Protein AF-A0A2E5GR09-F1 (afdb_monomer_lite)

Structure (mmCIF, N/CA/C/O backbone):
data_AF-A0A2E5GR09-F1
#
_entry.id   AF-A0A2E5GR09-F1
#
loop_
_atom_site.group_PDB
_atom_site.id
_atom_site.type_symbol
_atom_site.label_atom_id
_atom_site.label_alt_id
_atom_site.label_comp_id
_atom_site.label_asym_id
_atom_site.label_entity_id
_atom_site.label_seq_id
_atom_site.pdbx_PDB_ins_code
_atom_site.Cartn_x
_atom_site.Cartn_y
_atom_site.Cartn_z
_atom_site.occupancy
_atom_site.B_iso_or_equiv
_atom_site.auth_seq_id
_atom_site.auth_comp_id
_atom_site.auth_asym_id
_atom_site.auth_atom_id
_atom_site.pdbx_PDB_model_num
ATOM 1 N N . MET A 1 1 ? -16.927 -10.522 51.968 1.00 37.28 1 MET A N 1
ATOM 2 C CA . MET A 1 1 ? -16.221 -9.651 51.000 1.00 37.28 1 MET A CA 1
ATOM 3 C C . MET A 1 1 ? -16.590 -10.098 49.593 1.00 37.28 1 MET A C 1
ATOM 5 O O . MET A 1 1 ? -16.289 -11.228 49.240 1.00 37.28 1 MET A O 1
ATOM 9 N N . LYS A 1 2 ? -17.318 -9.269 48.832 1.00 39.50 2 LYS A N 1
ATOM 10 C CA . LYS A 1 2 ? -17.708 -9.556 47.441 1.00 39.50 2 LYS A CA 1
ATOM 11 C C . LYS A 1 2 ? -16.578 -9.101 46.509 1.00 39.50 2 LYS A C 1
ATOM 13 O O . LYS A 1 2 ? -16.432 -7.910 46.271 1.00 39.50 2 LYS A O 1
ATOM 18 N N . LEU A 1 3 ? -15.781 -10.046 46.015 1.00 45.09 3 LEU A N 1
ATOM 19 C CA . LEU A 1 3 ? -14.783 -9.847 44.955 1.00 45.09 3 LEU A CA 1
ATOM 20 C C . LEU A 1 3 ? -15.388 -10.261 43.606 1.00 45.09 3 LEU A C 1
ATOM 22 O O . LEU A 1 3 ? -14.990 -11.246 43.001 1.00 45.09 3 LEU A O 1
ATOM 26 N N . ILE A 1 4 ? -16.404 -9.531 43.154 1.00 49.84 4 ILE A N 1
ATOM 27 C CA . ILE A 1 4 ? -16.892 -9.606 41.772 1.00 49.84 4 ILE A CA 1
ATOM 28 C C . ILE A 1 4 ? -17.285 -8.180 41.402 1.00 49.84 4 ILE A C 1
ATOM 30 O O . ILE A 1 4 ? -18.412 -7.783 41.659 1.00 49.84 4 ILE A O 1
ATOM 34 N N . SER A 1 5 ? -16.330 -7.379 40.923 1.00 44.72 5 SER A N 1
ATOM 35 C CA . SER A 1 5 ? -16.638 -6.073 40.305 1.00 44.72 5 SER A CA 1
ATOM 36 C C . SER A 1 5 ? -15.473 -5.391 39.578 1.00 44.72 5 SER A C 1
ATOM 38 O O . SER A 1 5 ? -15.673 -4.316 39.032 1.00 44.72 5 SER A O 1
ATOM 40 N N . PHE A 1 6 ? -14.263 -5.965 39.535 1.00 42.69 6 PHE A N 1
ATOM 41 C CA . PHE A 1 6 ? -13.138 -5.306 38.849 1.00 42.69 6 PHE A CA 1
ATOM 42 C C . PHE A 1 6 ? -12.968 -5.759 37.391 1.00 42.69 6 PHE A C 1
ATOM 44 O O . PHE A 1 6 ? -12.643 -4.956 36.524 1.00 42.69 6 PHE A O 1
ATOM 51 N N . THR A 1 7 ? -13.271 -7.021 37.080 1.00 43.66 7 THR A N 1
ATOM 52 C CA . THR A 1 7 ? -13.056 -7.584 35.736 1.00 43.66 7 THR A CA 1
ATOM 53 C C . THR A 1 7 ? -14.088 -7.115 34.705 1.00 43.66 7 THR A C 1
ATOM 55 O O . THR A 1 7 ? -13.781 -7.045 33.520 1.00 43.66 7 THR A O 1
ATOM 58 N N . LEU A 1 8 ? -15.298 -6.745 35.140 1.00 39.28 8 LEU A N 1
ATOM 59 C CA . LEU A 1 8 ? -16.359 -6.270 34.241 1.00 39.28 8 LEU A CA 1
ATOM 60 C C . LEU A 1 8 ? -16.226 -4.776 33.895 1.00 39.28 8 LEU A C 1
ATOM 62 O O . LEU A 1 8 ? -16.715 -4.342 32.858 1.00 39.28 8 LEU A O 1
ATOM 66 N N . PHE A 1 9 ? -15.538 -3.993 34.733 1.00 38.38 9 PHE A N 1
ATOM 67 C CA . PHE A 1 9 ? -15.360 -2.553 34.522 1.00 38.38 9 PHE A CA 1
ATOM 68 C C . PHE A 1 9 ? -14.297 -2.247 33.454 1.00 38.38 9 PHE A C 1
ATOM 70 O O . PHE A 1 9 ? -14.420 -1.276 32.715 1.00 38.38 9 PHE A O 1
ATOM 77 N N . VAL A 1 10 ? -13.294 -3.121 33.302 1.00 45.19 10 VAL A N 1
ATOM 78 C CA . VAL A 1 10 ? -12.241 -2.970 32.282 1.00 45.19 10 VAL A CA 1
ATOM 79 C C . VAL A 1 10 ? -12.767 -3.262 30.871 1.00 45.19 10 VAL A C 1
ATOM 81 O O . VAL A 1 10 ? -12.376 -2.584 29.925 1.00 45.19 10 VAL A O 1
ATOM 84 N N . LEU A 1 11 ? -13.705 -4.205 30.714 1.00 42.34 11 LEU A N 1
ATOM 85 C CA . LEU A 1 11 ? -14.256 -4.531 29.393 1.00 42.34 11 LEU A CA 1
ATOM 86 C C . LEU A 1 11 ? -15.138 -3.411 28.817 1.00 42.34 11 LEU A C 1
ATOM 88 O O . LEU A 1 11 ? -15.079 -3.155 27.620 1.00 42.34 11 LEU A O 1
ATOM 92 N N . VAL A 1 12 ? -15.926 -2.729 29.656 1.00 41.00 12 VAL A N 1
ATOM 93 C CA . VAL A 1 12 ? -16.861 -1.681 29.202 1.00 41.00 12 VAL A CA 1
ATOM 94 C C . VAL A 1 12 ? -16.134 -0.379 28.839 1.00 41.00 12 VAL A C 1
ATOM 96 O O . VAL A 1 12 ? -16.578 0.341 27.946 1.00 41.00 12 VAL A O 1
ATOM 99 N N . GLN A 1 13 ? -14.991 -0.084 29.468 1.00 41.53 13 GLN A N 1
ATOM 100 C CA . GLN A 1 13 ? -14.188 1.086 29.093 1.00 41.53 13 GLN A CA 1
ATOM 101 C C . GLN A 1 13 ? -13.417 0.876 27.782 1.00 41.53 13 GLN A C 1
ATOM 103 O O . GLN A 1 13 ? -13.302 1.811 26.998 1.00 41.53 13 GLN A O 1
ATOM 108 N N . LEU A 1 14 ? -12.956 -0.342 27.483 1.00 47.84 14 LEU A N 1
ATOM 109 C CA . LEU A 1 14 ? -12.217 -0.616 26.243 1.00 47.84 14 LEU A CA 1
ATOM 110 C C . LEU A 1 14 ? -13.093 -0.511 24.983 1.00 47.84 14 LEU A C 1
ATOM 112 O O . LEU A 1 14 ? -12.617 -0.048 23.949 1.00 47.84 14 LEU A O 1
AT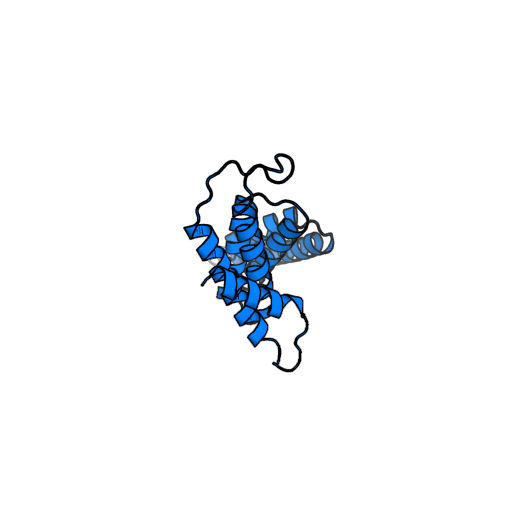OM 116 N N . THR A 1 15 ? -14.374 -0.883 25.059 1.00 51.84 15 THR A N 1
ATOM 117 C CA . THR A 1 15 ? -15.276 -0.838 23.894 1.00 51.84 15 THR A CA 1
ATOM 118 C C . THR A 1 15 ? -15.765 0.573 23.562 1.00 51.84 15 THR A C 1
ATOM 120 O O . THR A 1 15 ? -15.925 0.890 22.388 1.00 51.84 15 THR A O 1
ATOM 123 N N . GLY A 1 16 ? -15.972 1.431 24.570 1.00 51.78 16 GLY A N 1
ATOM 124 C CA . GLY A 1 16 ? -16.363 2.833 24.357 1.00 51.78 16 GLY A CA 1
ATOM 125 C C . GLY A 1 16 ? -15.226 3.679 23.777 1.00 51.78 16 GLY A C 1
ATOM 126 O O . GLY A 1 16 ? -15.421 4.370 22.783 1.00 51.78 16 GLY A O 1
ATOM 127 N N . PHE A 1 17 ? -14.012 3.534 24.323 1.00 53.50 17 PHE A N 1
ATOM 128 C CA . PHE A 1 17 ? -12.820 4.240 23.831 1.00 53.50 17 PHE A CA 1
ATOM 129 C C . PHE A 1 17 ? -12.478 3.888 22.377 1.00 53.50 17 PHE A C 1
ATOM 131 O O . PHE A 1 17 ? -12.125 4.768 21.596 1.00 53.50 17 PHE A O 1
ATOM 138 N N . ALA A 1 18 ? -12.612 2.614 21.997 1.00 62.09 18 ALA A N 1
ATOM 139 C CA . ALA A 1 18 ? -12.382 2.177 20.624 1.00 62.09 18 ALA A CA 1
ATOM 140 C C . ALA A 1 18 ? -13.405 2.769 19.643 1.00 62.09 18 ALA A C 1
ATOM 142 O O . ALA A 1 18 ? -13.050 3.114 18.519 1.00 62.09 18 ALA A O 1
ATOM 143 N N . GLN A 1 19 ? -14.670 2.900 20.050 1.00 68.50 19 GLN A N 1
ATOM 144 C CA . GLN A 1 19 ? -15.724 3.422 19.183 1.00 68.50 19 GLN A CA 1
ATOM 145 C C . GLN A 1 19 ? -15.569 4.929 18.936 1.00 68.50 19 GLN A C 1
ATOM 147 O O . GLN A 1 19 ? -15.721 5.368 17.793 1.00 68.50 19 GLN A O 1
ATOM 152 N N . ASP A 1 20 ? -15.180 5.689 19.962 1.00 78.25 20 ASP A N 1
ATOM 153 C CA . ASP A 1 20 ? -14.883 7.122 19.846 1.00 78.25 20 ASP A CA 1
ATOM 154 C C . ASP A 1 20 ? -13.657 7.367 18.952 1.00 78.25 20 ASP A C 1
ATOM 156 O O . ASP A 1 20 ? -13.708 8.195 18.045 1.00 78.25 20 ASP A O 1
ATOM 160 N N . GLN A 1 21 ? -12.589 6.579 19.117 1.00 82.50 21 GLN A N 1
ATOM 161 C CA . GLN A 1 21 ? -11.390 6.666 18.274 1.00 82.50 21 GLN A CA 1
ATOM 162 C C . GLN A 1 21 ? -11.646 6.234 16.823 1.00 82.50 21 GLN A C 1
ATOM 164 O O . GLN A 1 21 ? -11.083 6.807 15.892 1.00 82.50 21 GLN A O 1
ATOM 169 N N . VAL A 1 22 ? -12.513 5.244 16.589 1.00 83.62 22 VAL A N 1
ATOM 170 C CA . VAL A 1 22 ? -12.916 4.857 15.227 1.00 83.62 22 VAL A CA 1
ATOM 171 C C . VAL A 1 22 ? -13.753 5.954 14.567 1.00 83.62 22 VAL A C 1
ATOM 173 O O . VAL A 1 22 ? -13.629 6.167 13.359 1.00 83.62 22 VAL A O 1
ATOM 176 N N . GLN A 1 23 ? -14.603 6.653 15.321 1.00 87.38 23 GLN A N 1
ATOM 177 C CA . GLN A 1 23 ? -15.346 7.790 14.784 1.00 87.38 23 GLN A CA 1
ATOM 178 C C . GLN A 1 23 ? -14.413 8.969 14.491 1.00 87.38 23 GLN A C 1
ATOM 180 O O . GLN A 1 23 ? -14.454 9.501 13.385 1.00 87.38 23 GLN A O 1
ATOM 185 N N . GLU A 1 24 ? -13.505 9.297 15.410 1.00 89.75 24 GLU A N 1
ATOM 186 C CA . GLU A 1 24 ? -12.475 10.317 15.195 1.00 89.75 24 GLU A CA 1
ATOM 187 C C . GLU A 1 24 ? -11.613 9.991 13.966 1.00 89.75 24 GLU A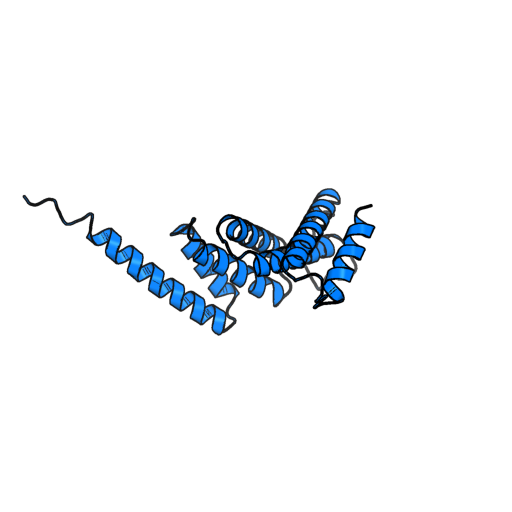 C 1
ATOM 189 O O . GLU A 1 24 ? -11.351 10.867 13.143 1.00 89.75 24 GLU A O 1
ATOM 194 N N . PHE A 1 25 ? -11.238 8.722 13.771 1.00 90.06 25 PHE A N 1
ATOM 195 C CA . PHE A 1 25 ? -10.544 8.282 12.561 1.00 90.06 25 PHE A CA 1
ATOM 196 C C . PHE A 1 25 ? -11.343 8.619 11.300 1.00 90.06 25 PHE A C 1
ATOM 198 O O . PHE A 1 25 ? -10.789 9.186 10.357 1.00 90.06 25 PHE A O 1
ATOM 205 N N . LYS A 1 26 ? -12.637 8.282 11.272 1.00 86.88 26 LYS A N 1
ATOM 206 C CA . LYS A 1 26 ? -13.502 8.560 10.117 1.00 86.88 26 LYS A CA 1
ATOM 207 C C . LYS A 1 26 ? -13.618 10.056 9.855 1.00 86.88 26 LYS A C 1
ATOM 209 O O . LYS A 1 26 ? -13.571 10.454 8.695 1.00 86.88 26 LYS A O 1
ATOM 214 N N . ASP A 1 27 ? -13.713 10.865 10.903 1.00 91.81 27 ASP A N 1
ATOM 215 C CA . ASP A 1 27 ? -13.810 12.320 10.792 1.00 91.81 27 ASP A CA 1
ATOM 216 C C . ASP A 1 27 ? -12.502 12.924 10.258 1.00 91.81 27 ASP A C 1
ATOM 218 O O . ASP A 1 27 ? -12.522 13.748 9.342 1.00 91.81 27 ASP A O 1
ATOM 222 N N . LEU A 1 28 ? -11.349 12.468 10.760 1.00 91.62 28 LEU A N 1
ATOM 223 C CA . LEU A 1 28 ? -10.030 12.863 10.254 1.00 91.62 28 LEU A CA 1
ATOM 224 C C . LEU A 1 28 ? -9.831 12.439 8.797 1.00 91.62 28 LEU A C 1
ATOM 226 O O . LEU A 1 28 ? -9.317 13.223 7.999 1.00 91.62 28 LEU A O 1
ATOM 230 N N . TYR A 1 29 ? -10.239 11.219 8.447 1.00 88.12 29 TYR A N 1
ATOM 231 C CA . TYR A 1 29 ? -10.139 10.690 7.090 1.00 88.12 29 TYR A CA 1
ATOM 232 C C . TYR A 1 29 ? -11.049 11.455 6.118 1.00 88.12 29 TYR A C 1
ATOM 234 O O . TYR A 1 29 ? -10.612 11.819 5.029 1.00 88.12 29 TYR A O 1
ATOM 242 N N . ALA A 1 30 ? -12.288 11.758 6.517 1.00 87.81 30 ALA A N 1
ATOM 243 C CA . ALA A 1 30 ? -13.228 12.550 5.723 1.00 87.81 30 ALA A CA 1
ATOM 244 C C . ALA A 1 30 ? -12.778 14.010 5.557 1.00 87.81 30 ALA A C 1
ATOM 246 O O . ALA A 1 30 ? -13.026 14.614 4.519 1.00 87.81 30 ALA A O 1
ATOM 247 N N . ALA A 1 31 ? -12.087 14.564 6.554 1.00 91.62 31 ALA A N 1
ATOM 248 C CA . ALA A 1 31 ? -11.465 15.885 6.484 1.00 91.62 31 ALA A CA 1
ATOM 249 C C . ALA A 1 31 ? -10.102 15.888 5.760 1.00 91.62 31 ALA A C 1
ATOM 251 O O . ALA A 1 31 ? -9.381 16.882 5.846 1.00 91.62 31 ALA A O 1
ATOM 252 N N . GLU A 1 32 ? -9.723 14.779 5.111 1.00 90.31 32 GLU A N 1
ATOM 253 C CA . GLU A 1 32 ? -8.459 14.596 4.379 1.00 90.31 32 GLU A CA 1
ATOM 254 C C . GLU A 1 32 ? -7.198 14.810 5.236 1.00 90.31 32 GLU A C 1
ATOM 256 O O . GLU A 1 32 ? -6.094 15.033 4.739 1.00 90.31 32 GLU A O 1
ATOM 261 N N . LYS A 1 33 ? -7.316 14.695 6.564 1.00 89.81 33 LYS A N 1
ATOM 262 C CA . LYS A 1 33 ? -6.193 14.819 7.501 1.00 89.81 33 LYS A CA 1
ATOM 263 C C . LYS A 1 33 ? -5.460 13.486 7.646 1.00 89.81 33 LYS A C 1
ATOM 265 O O . LYS A 1 33 ? -5.261 12.981 8.753 1.00 89.81 33 LYS A O 1
ATOM 270 N N . TYR A 1 34 ? -5.031 12.907 6.526 1.00 90.38 34 TYR A N 1
ATOM 271 C CA . TYR A 1 34 ? -4.573 11.516 6.460 1.00 90.38 34 TYR A CA 1
ATOM 272 C C . TYR A 1 34 ? -3.364 11.203 7.336 1.00 90.38 34 TYR A C 1
ATOM 274 O O . TYR A 1 34 ? -3.299 10.121 7.904 1.00 90.38 34 TYR A O 1
ATOM 282 N N . LYS A 1 35 ? -2.453 12.158 7.551 1.00 88.81 35 LYS A N 1
ATOM 283 C CA . LYS A 1 35 ? -1.333 11.974 8.490 1.00 88.81 35 LYS A CA 1
ATOM 284 C C . LYS A 1 35 ? -1.807 11.739 9.930 1.00 88.81 35 LYS A C 1
ATOM 286 O O . LYS A 1 35 ? -1.231 10.934 10.656 1.00 88.81 35 LYS A O 1
ATOM 291 N N . GLN A 1 36 ? -2.840 12.466 10.351 1.00 91.50 36 GLN A N 1
ATOM 292 C CA . GLN A 1 36 ? -3.420 12.340 11.689 1.00 91.50 36 GLN A CA 1
ATOM 293 C C . GLN A 1 36 ? -4.267 11.071 11.778 1.00 91.50 36 GLN A C 1
ATOM 295 O O . GLN A 1 36 ? -4.142 10.334 12.751 1.00 91.50 36 GLN A O 1
ATOM 300 N N . ALA A 1 37 ? -5.043 10.776 10.730 1.00 90.06 37 ALA A N 1
ATOM 301 C CA . ALA A 1 37 ? -5.801 9.534 10.622 1.00 90.06 37 ALA A CA 1
ATOM 302 C C . ALA A 1 37 ? -4.884 8.296 10.669 1.00 90.06 37 ALA A C 1
ATOM 304 O O . ALA A 1 37 ? -5.190 7.346 11.378 1.00 90.06 37 ALA A O 1
ATOM 305 N N . ALA A 1 38 ? -3.738 8.320 9.981 1.00 89.50 38 ALA A N 1
ATOM 306 C CA . ALA A 1 38 ? -2.760 7.231 9.984 1.00 89.50 38 ALA A CA 1
ATOM 307 C C . ALA A 1 38 ? -2.161 7.020 11.378 1.00 89.50 38 ALA A C 1
ATOM 309 O O . ALA A 1 38 ? -2.113 5.892 11.855 1.00 89.50 38 ALA A O 1
ATOM 310 N N . LYS A 1 39 ? -1.797 8.106 12.072 1.00 90.81 39 LYS A N 1
ATOM 311 C CA . LYS A 1 39 ? -1.308 8.025 13.454 1.00 90.81 39 LYS A CA 1
ATOM 312 C C . LYS A 1 39 ? -2.354 7.416 14.395 1.00 90.81 39 LYS A C 1
ATOM 314 O O . LYS A 1 39 ? -2.029 6.520 15.163 1.00 90.81 39 LYS A O 1
ATOM 319 N N . LEU A 1 40 ? -3.603 7.876 14.316 1.00 91.06 40 LEU A N 1
ATOM 320 C CA . LEU A 1 40 ? -4.688 7.338 15.139 1.00 91.06 40 LEU A CA 1
ATOM 321 C C . LEU A 1 40 ? -4.978 5.868 14.805 1.00 91.06 40 LEU A C 1
ATOM 323 O O . LEU A 1 40 ? -5.240 5.067 15.698 1.00 91.06 40 LEU A O 1
ATOM 327 N N . ALA A 1 41 ? -4.893 5.493 13.528 1.00 88.75 41 ALA A N 1
ATOM 328 C CA . ALA A 1 41 ? -5.027 4.106 13.111 1.00 88.75 41 ALA A CA 1
ATOM 329 C C . ALA A 1 41 ? -3.887 3.229 13.645 1.00 88.75 41 ALA A C 1
ATOM 331 O O . ALA A 1 41 ? -4.158 2.116 14.081 1.00 88.75 41 ALA A O 1
ATOM 332 N N . ASP A 1 42 ? -2.645 3.718 13.682 1.00 89.06 42 ASP A N 1
ATOM 333 C CA . ASP A 1 42 ? -1.518 2.991 14.281 1.00 89.06 42 ASP A CA 1
ATOM 334 C C . ASP A 1 42 ? -1.735 2.759 15.787 1.00 89.06 42 ASP A C 1
ATOM 336 O O . ASP A 1 42 ? -1.490 1.658 16.287 1.00 89.06 42 ASP A O 1
ATOM 340 N N . ASP A 1 43 ? -2.253 3.760 16.506 1.00 89.94 43 ASP A N 1
ATOM 341 C CA . ASP A 1 43 ? -2.610 3.633 17.926 1.00 89.94 43 ASP A CA 1
ATOM 342 C C . ASP A 1 43 ? -3.749 2.607 18.122 1.00 89.94 43 ASP A C 1
ATOM 344 O O . ASP A 1 43 ? -3.699 1.747 19.010 1.00 89.94 43 ASP A O 1
ATOM 348 N N . LEU A 1 44 ? -4.750 2.619 17.237 1.00 87.69 44 LEU A N 1
ATOM 349 C CA . LEU A 1 44 ? -5.827 1.627 17.216 1.00 87.69 44 LEU A CA 1
ATOM 350 C C . LEU A 1 44 ? -5.312 0.212 16.910 1.00 87.69 44 LEU A C 1
ATOM 352 O O . LEU A 1 44 ? -5.747 -0.741 17.554 1.00 87.69 44 LEU A O 1
ATOM 356 N N . VAL A 1 45 ? -4.360 0.048 15.987 1.00 89.00 45 VAL A N 1
ATOM 357 C CA . VAL A 1 45 ? -3.738 -1.254 15.685 1.00 89.00 45 VAL A CA 1
ATOM 358 C C . VAL A 1 45 ? -2.994 -1.796 16.907 1.00 89.00 45 VAL A C 1
ATOM 360 O O . VAL A 1 45 ? -3.045 -2.995 17.161 1.00 89.00 45 VAL A O 1
ATOM 363 N N . GLN A 1 46 ? -2.345 -0.953 17.713 1.00 88.38 46 GLN A N 1
ATOM 364 C CA . GLN A 1 46 ? -1.678 -1.420 18.937 1.00 88.38 46 GLN A CA 1
ATOM 365 C C . GLN A 1 46 ? -2.666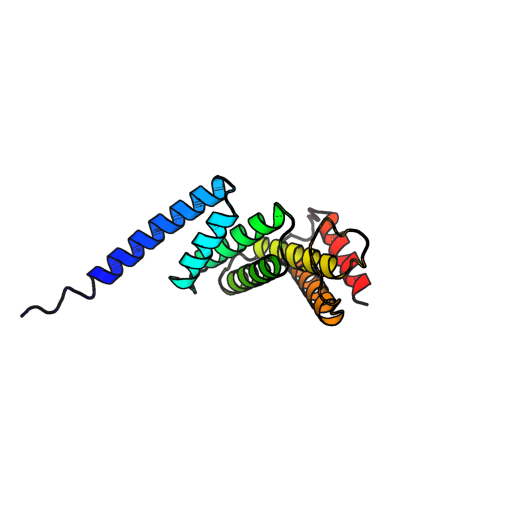 -1.972 19.969 1.00 88.38 46 GLN A C 1
ATOM 367 O O . GLN A 1 46 ? -2.374 -2.963 20.640 1.00 88.38 46 GLN A O 1
ATOM 372 N N . THR A 1 47 ? -3.839 -1.351 20.089 1.00 86.88 47 THR A N 1
ATOM 373 C CA . THR A 1 47 ? -4.877 -1.800 21.029 1.00 86.88 47 THR A CA 1
ATOM 374 C C . THR A 1 47 ? -5.679 -2.988 20.493 1.00 86.88 47 THR A C 1
ATOM 376 O O . THR A 1 47 ? -6.109 -3.840 21.272 1.00 86.88 47 THR A O 1
ATOM 379 N N . GLN A 1 48 ? -5.854 -3.083 19.173 1.00 85.31 48 GLN A N 1
ATOM 380 C CA . GLN A 1 48 ? -6.674 -4.092 18.495 1.00 85.31 48 GLN A CA 1
ATOM 381 C C . GLN A 1 48 ? -5.954 -4.675 17.260 1.00 85.31 48 GLN A C 1
ATOM 383 O O . GLN A 1 48 ? -6.429 -4.551 16.129 1.00 85.31 48 GLN A O 1
ATOM 388 N N . PRO A 1 49 ? -4.829 -5.390 17.447 1.00 83.88 49 PRO A N 1
ATOM 389 C CA . PRO A 1 49 ? -3.912 -5.764 16.360 1.00 83.88 49 PRO A CA 1
ATOM 390 C C . PRO A 1 49 ? -4.454 -6.800 15.373 1.00 83.88 49 PRO A C 1
ATOM 392 O O . PRO A 1 49 ? -3.825 -7.067 14.354 1.00 83.88 49 PRO A O 1
ATOM 395 N N . LYS A 1 50 ? -5.594 -7.425 15.679 1.00 84.69 50 LYS A N 1
ATOM 396 C CA . LYS A 1 50 ? -6.237 -8.443 14.833 1.00 84.69 50 LYS A CA 1
ATOM 397 C C . LYS A 1 50 ? -7.560 -7.973 14.238 1.00 84.69 50 LYS A C 1
ATOM 399 O O . LYS A 1 50 ? -8.208 -8.746 13.535 1.00 84.69 50 LYS A O 1
ATOM 404 N N . ASP A 1 51 ? -7.985 -6.747 14.537 1.00 85.88 51 ASP A N 1
ATOM 405 C CA . ASP A 1 51 ? -9.224 -6.221 13.984 1.00 85.88 51 ASP A CA 1
ATOM 406 C C . ASP A 1 51 ? -9.011 -5.864 12.507 1.00 85.88 51 ASP A C 1
ATOM 408 O O . ASP A 1 51 ? -8.277 -4.940 12.151 1.00 85.88 51 ASP A O 1
ATOM 412 N N . SER A 1 52 ? -9.671 -6.619 11.629 1.00 84.19 52 SER A N 1
ATOM 413 C CA . SER A 1 52 ? -9.553 -6.462 10.179 1.00 84.19 52 SER A CA 1
ATOM 414 C C . SER A 1 52 ? -10.014 -5.094 9.672 1.00 84.19 52 SER A C 1
ATOM 416 O O . SER A 1 52 ? -9.560 -4.639 8.623 1.00 84.19 52 SER A O 1
ATOM 418 N N . THR A 1 53 ? -10.936 -4.447 10.385 1.00 84.94 53 THR A N 1
ATOM 419 C CA . THR A 1 53 ? -11.455 -3.122 10.037 1.00 84.94 53 THR A CA 1
ATOM 420 C C . THR A 1 53 ? -10.418 -2.058 10.367 1.00 84.94 53 THR A C 1
ATOM 422 O O . THR A 1 53 ? -10.127 -1.210 9.526 1.00 84.94 53 THR A O 1
ATOM 425 N N . ILE A 1 54 ? -9.811 -2.144 11.551 1.00 86.50 54 ILE A N 1
ATOM 426 C CA . ILE A 1 54 ? -8.755 -1.225 11.997 1.00 86.50 54 ILE A CA 1
ATOM 427 C C . ILE A 1 54 ? -7.507 -1.360 11.121 1.00 86.50 54 ILE A C 1
ATOM 429 O O . ILE A 1 54 ? -6.962 -0.350 10.675 1.00 86.50 54 ILE A O 1
ATOM 433 N N . LEU A 1 55 ? -7.101 -2.587 10.784 1.00 89.19 55 LEU A N 1
ATOM 434 C CA . LEU A 1 55 ? -5.988 -2.822 9.858 1.00 89.19 55 LEU A CA 1
ATOM 435 C C . LEU A 1 55 ? -6.268 -2.223 8.471 1.00 89.19 55 LEU A C 1
ATOM 437 O O . LEU A 1 55 ? -5.393 -1.592 7.880 1.00 89.19 55 LEU A O 1
ATOM 441 N N . ALA A 1 56 ? -7.499 -2.351 7.964 1.00 86.94 56 ALA A N 1
ATOM 442 C CA . ALA A 1 56 ? -7.887 -1.731 6.698 1.00 86.94 56 ALA A CA 1
ATOM 443 C C . ALA A 1 56 ? -7.875 -0.195 6.764 1.00 86.94 56 ALA A C 1
ATOM 445 O O . ALA A 1 56 ? -7.414 0.450 5.826 1.00 86.94 56 ALA A O 1
ATOM 446 N N . TYR A 1 57 ? -8.340 0.397 7.864 1.00 86.19 57 TYR A N 1
ATOM 447 C CA . TYR A 1 57 ? -8.272 1.842 8.090 1.00 86.19 57 TYR A CA 1
ATOM 448 C C . TYR A 1 57 ? -6.835 2.360 8.130 1.00 86.19 57 TYR A C 1
ATOM 450 O O . TYR A 1 57 ? -6.542 3.352 7.461 1.00 86.19 57 TYR A O 1
ATOM 458 N N . ALA A 1 58 ? -5.932 1.658 8.819 1.00 88.75 58 ALA A N 1
ATOM 459 C CA . ALA A 1 58 ? -4.508 1.978 8.806 1.00 88.75 58 ALA A CA 1
ATOM 460 C C . ALA A 1 58 ? -3.951 1.939 7.376 1.00 88.75 58 ALA A C 1
ATOM 462 O O . ALA A 1 58 ? -3.379 2.924 6.910 1.00 88.75 58 ALA A O 1
ATOM 463 N N . ALA A 1 59 ? -4.200 0.852 6.640 1.00 90.12 59 ALA A N 1
ATOM 464 C CA . ALA A 1 59 ? -3.773 0.714 5.249 1.00 90.12 59 ALA A CA 1
ATOM 465 C C . ALA A 1 59 ? -4.273 1.863 4.357 1.00 90.12 59 ALA A C 1
ATOM 467 O O . ALA A 1 59 ? -3.510 2.413 3.561 1.00 90.12 59 ALA A O 1
ATOM 468 N N . PHE A 1 60 ? -5.544 2.250 4.489 1.00 89.44 60 PHE A N 1
ATOM 469 C CA . PHE A 1 60 ? -6.122 3.333 3.696 1.00 89.44 60 PHE A CA 1
ATOM 470 C C . PHE A 1 60 ? -5.550 4.696 4.068 1.00 89.44 60 PHE A C 1
ATOM 472 O O . PHE A 1 60 ? -5.185 5.448 3.170 1.00 89.44 60 PHE A O 1
ATOM 479 N N . ALA A 1 61 ? -5.432 5.016 5.355 1.00 89.62 61 ALA A N 1
ATOM 480 C CA . ALA A 1 61 ? -4.901 6.305 5.784 1.00 89.62 61 ALA A CA 1
ATOM 481 C C . ALA A 1 61 ? -3.424 6.480 5.410 1.00 89.62 61 ALA A C 1
ATOM 483 O O . ALA A 1 61 ? -3.057 7.539 4.904 1.00 89.62 61 ALA A O 1
ATOM 484 N N . HIS A 1 62 ? -2.595 5.443 5.580 1.00 90.50 62 HIS A N 1
ATOM 485 C CA . HIS A 1 62 ? -1.196 5.465 5.137 1.00 90.50 62 HIS A CA 1
ATOM 486 C C . HIS A 1 62 ? -1.084 5.624 3.616 1.00 90.50 62 HIS A C 1
ATOM 488 O O . HIS A 1 62 ? -0.280 6.422 3.131 1.00 90.50 62 HIS A O 1
ATOM 494 N N . TYR A 1 63 ? -1.933 4.932 2.851 1.00 88.75 63 TYR A N 1
ATOM 495 C CA . TYR A 1 63 ? -1.952 5.083 1.397 1.00 88.75 63 TYR A CA 1
ATOM 496 C C . TYR A 1 63 ? -2.336 6.500 0.971 1.00 88.75 63 TYR A C 1
ATOM 498 O O . TYR A 1 63 ? -1.631 7.095 0.166 1.00 88.75 63 TYR A O 1
ATOM 506 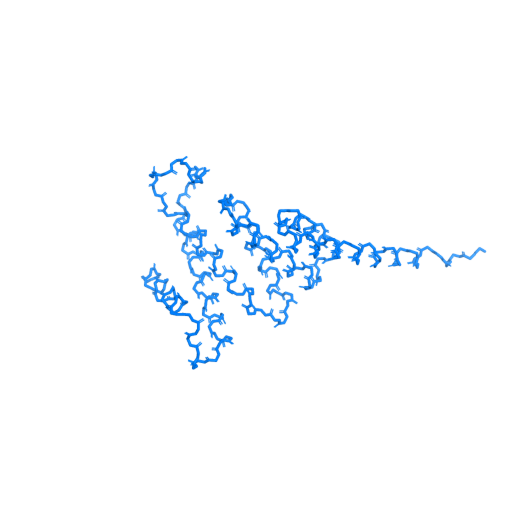N N . GLU A 1 64 ? -3.431 7.060 1.492 1.00 87.25 64 GLU A N 1
ATOM 507 C CA . GLU A 1 64 ? -3.845 8.411 1.090 1.00 87.25 64 GLU A CA 1
ATOM 508 C C . GLU A 1 64 ? -2.815 9.464 1.526 1.00 87.25 64 GLU A C 1
ATOM 510 O O . GLU A 1 64 ? -2.490 10.372 0.763 1.00 87.25 64 GLU A O 1
ATOM 515 N N . PHE A 1 65 ? -2.227 9.307 2.718 1.00 86.56 65 PHE A N 1
ATOM 516 C CA . PHE A 1 65 ? -1.151 10.177 3.192 1.00 86.56 65 PHE A CA 1
ATOM 517 C C . PHE A 1 65 ? 0.057 10.164 2.245 1.00 86.56 65 PHE A C 1
ATOM 519 O O . PHE A 1 65 ? 0.594 11.221 1.915 1.00 86.56 65 PHE A O 1
ATOM 526 N N . THR A 1 66 ? 0.474 8.982 1.789 1.00 83.50 66 THR A N 1
ATOM 527 C CA . THR A 1 66 ? 1.612 8.852 0.869 1.00 83.50 66 THR A CA 1
ATOM 528 C C . THR A 1 66 ? 1.269 9.244 -0.568 1.00 83.50 66 THR A C 1
ATOM 530 O O . THR A 1 66 ? 2.137 9.753 -1.270 1.00 83.50 66 THR A O 1
ATOM 533 N N . ALA A 1 67 ? 0.017 9.087 -1.000 1.00 78.94 67 ALA A N 1
ATOM 534 C CA . ALA A 1 67 ? -0.441 9.469 -2.334 1.00 78.94 67 ALA A CA 1
ATOM 535 C C . ALA A 1 67 ? -0.575 10.992 -2.535 1.00 78.94 67 ALA A C 1
ATOM 537 O O . ALA A 1 67 ? -0.455 11.464 -3.663 1.00 78.94 67 ALA A O 1
ATOM 538 N N . GLN A 1 68 ? -0.812 11.769 -1.472 1.00 76.56 68 GLN A N 1
ATOM 539 C CA . GLN A 1 68 ? -0.979 13.229 -1.553 1.00 76.56 68 GLN A CA 1
ATOM 540 C C . GLN A 1 68 ? 0.334 14.027 -1.659 1.00 76.56 68 GLN A C 1
ATOM 542 O O . GLN A 1 68 ? 0.292 15.251 -1.797 1.00 76.56 68 GLN A O 1
ATOM 547 N N . GLY A 1 69 ? 1.502 13.385 -1.578 1.00 69.81 69 GLY A N 1
ATOM 548 C CA . GLY A 1 69 ? 2.773 14.106 -1.516 1.00 69.81 69 GLY A CA 1
ATOM 549 C C . GLY A 1 69 ? 3.976 13.316 -2.015 1.00 69.81 69 GLY A C 1
ATOM 550 O O . GLY A 1 69 ? 3.858 12.384 -2.802 1.00 69.81 69 GLY A O 1
ATOM 551 N N . SER A 1 70 ? 5.157 13.720 -1.551 1.00 69.00 70 SER A N 1
ATOM 552 C CA . SER A 1 70 ? 6.424 13.022 -1.790 1.00 69.00 70 SER A CA 1
ATOM 553 C C . SER A 1 70 ? 6.826 12.279 -0.512 1.00 69.00 70 SER A C 1
ATOM 555 O O . SER A 1 70 ? 7.565 12.841 0.304 1.00 69.00 70 SER A O 1
ATOM 557 N N . PRO A 1 71 ? 6.299 11.064 -0.277 1.00 73.94 71 PRO A N 1
ATOM 558 C CA . PRO A 1 71 ? 6.553 10.339 0.957 1.00 73.94 71 PRO A CA 1
ATOM 559 C C . PRO A 1 71 ? 8.029 9.971 1.066 1.00 73.94 71 PRO A C 1
ATOM 561 O O . PRO A 1 71 ? 8.704 9.668 0.081 1.00 73.94 71 PRO A O 1
ATOM 564 N N . THR A 1 72 ? 8.546 9.951 2.287 1.00 78.06 72 THR A N 1
ATOM 565 C CA . THR A 1 72 ? 9.852 9.350 2.549 1.00 78.06 72 THR A CA 1
ATOM 566 C C . THR A 1 72 ? 9.817 7.845 2.274 1.00 78.06 72 THR A C 1
ATOM 568 O O . THR A 1 72 ? 8.754 7.211 2.246 1.00 78.06 72 THR A O 1
ATOM 571 N N . LEU A 1 73 ? 11.001 7.235 2.135 1.00 75.62 73 LEU A N 1
ATOM 572 C CA . LEU A 1 73 ? 11.111 5.780 2.014 1.00 75.62 73 LEU A CA 1
ATOM 573 C C . LEU A 1 73 ? 10.388 5.077 3.156 1.00 75.62 73 LEU A C 1
ATOM 575 O O . LEU A 1 73 ? 9.623 4.143 2.947 1.00 75.62 73 LEU A O 1
ATOM 579 N N . LYS A 1 74 ? 10.624 5.570 4.372 1.00 82.12 74 LYS A N 1
ATOM 580 C CA . LYS A 1 74 ? 10.097 4.961 5.579 1.00 82.12 74 LYS A CA 1
ATOM 581 C C . LYS A 1 74 ? 8.573 5.003 5.621 1.00 82.12 74 LYS A C 1
ATOM 583 O O . LYS A 1 74 ? 7.949 4.025 6.013 1.00 82.12 74 LYS A O 1
ATOM 588 N N . GLU A 1 75 ? 7.976 6.112 5.194 1.00 82.00 75 GLU A N 1
ATOM 589 C CA . GLU A 1 75 ? 6.518 6.250 5.101 1.00 82.00 75 GLU A CA 1
ATOM 590 C C . GLU A 1 75 ? 5.936 5.310 4.037 1.00 82.00 75 GLU A C 1
ATOM 592 O O . GLU A 1 75 ? 4.907 4.675 4.269 1.00 82.00 75 GLU A O 1
ATOM 597 N N . SER A 1 76 ? 6.634 5.135 2.915 1.00 82.75 76 SER A N 1
ATOM 598 C CA . SER A 1 76 ? 6.229 4.194 1.865 1.00 82.75 76 SER A CA 1
ATOM 599 C C . SER A 1 76 ? 6.337 2.729 2.323 1.00 82.75 76 SER A C 1
ATOM 601 O O . SER A 1 76 ? 5.414 1.944 2.114 1.00 82.75 76 SER A O 1
ATOM 603 N N . GLU A 1 77 ? 7.406 2.361 3.038 1.00 85.19 77 GLU A N 1
ATOM 604 C CA . GLU A 1 77 ? 7.559 1.035 3.660 1.00 85.19 77 GLU A CA 1
ATOM 605 C C . GLU A 1 77 ? 6.480 0.758 4.710 1.00 85.19 77 GLU A C 1
ATOM 607 O O . GLU A 1 77 ? 5.940 -0.346 4.775 1.00 85.19 77 GLU A O 1
ATOM 612 N N . ASN A 1 78 ? 6.170 1.747 5.551 1.00 88.12 78 ASN A N 1
ATOM 613 C CA . ASN A 1 78 ? 5.111 1.622 6.549 1.00 88.12 78 ASN A CA 1
ATOM 614 C C . ASN A 1 78 ? 3.749 1.425 5.868 1.00 88.12 78 ASN A C 1
ATOM 616 O O . ASN A 1 78 ? 2.959 0.596 6.315 1.00 88.12 78 ASN A O 1
ATOM 620 N N . THR A 1 79 ? 3.517 2.109 4.745 1.00 90.00 79 THR A N 1
ATOM 621 C CA . THR A 1 79 ? 2.310 1.944 3.926 1.00 90.00 79 THR A CA 1
ATOM 622 C C . THR A 1 79 ? 2.201 0.532 3.357 1.00 90.00 79 THR A C 1
ATOM 624 O O . THR A 1 79 ? 1.149 -0.089 3.502 1.00 90.00 79 THR A O 1
ATOM 627 N N . LEU A 1 80 ? 3.278 -0.015 2.773 1.00 90.62 80 LEU A N 1
ATOM 628 C CA . LEU A 1 80 ? 3.296 -1.406 2.297 1.00 90.62 80 LEU A CA 1
ATOM 629 C C . LEU A 1 80 ? 2.924 -2.380 3.417 1.00 90.62 80 LEU A C 1
ATOM 631 O O . LEU A 1 80 ? 2.000 -3.173 3.253 1.00 90.62 80 LEU A O 1
ATOM 635 N N . LYS A 1 81 ? 3.578 -2.259 4.578 1.00 91.00 81 LYS A N 1
ATOM 636 C CA . LYS A 1 81 ? 3.330 -3.135 5.732 1.00 91.00 81 LYS A CA 1
ATOM 637 C C . LYS A 1 81 ? 1.892 -3.051 6.233 1.00 91.00 81 LYS A C 1
ATOM 639 O O . LYS A 1 81 ? 1.299 -4.077 6.557 1.00 91.00 81 LYS A O 1
ATOM 644 N N . ALA A 1 82 ? 1.320 -1.848 6.287 1.00 91.31 82 ALA A N 1
ATOM 645 C CA . ALA A 1 82 ? -0.068 -1.662 6.694 1.00 91.31 82 ALA A CA 1
ATOM 646 C C . ALA A 1 82 ? -1.037 -2.347 5.712 1.00 91.31 82 ALA A C 1
ATOM 648 O O . ALA A 1 82 ? -1.970 -3.028 6.139 1.00 91.31 82 ALA A O 1
ATOM 649 N N . ILE A 1 83 ? -0.796 -2.221 4.401 1.00 92.25 83 ILE A N 1
ATOM 650 C CA . ILE A 1 83 ? -1.621 -2.866 3.369 1.00 92.25 83 ILE A CA 1
ATOM 651 C C . ILE A 1 83 ? -1.485 -4.395 3.419 1.00 92.25 83 ILE A C 1
ATOM 653 O O . ILE A 1 83 ? -2.497 -5.092 3.327 1.00 92.25 83 ILE A O 1
ATOM 657 N N . GLU A 1 84 ? -0.275 -4.927 3.596 1.00 91.69 84 GLU A N 1
ATOM 658 C CA . GLU A 1 84 ? -0.030 -6.369 3.747 1.00 91.69 84 GLU A CA 1
ATOM 659 C C . GLU A 1 84 ? -0.757 -6.939 4.971 1.00 91.69 84 GLU A C 1
ATOM 661 O O . GLU A 1 84 ? -1.498 -7.915 4.844 1.00 91.69 84 GLU A O 1
ATOM 666 N N . ALA A 1 85 ? -0.656 -6.274 6.125 1.00 88.94 85 ALA A N 1
ATOM 667 C CA . ALA A 1 85 ? -1.368 -6.683 7.335 1.00 88.94 85 ALA A CA 1
ATOM 668 C C . ALA A 1 85 ? -2.898 -6.664 7.140 1.00 88.94 85 ALA A C 1
ATOM 670 O O . ALA A 1 85 ? -3.608 -7.577 7.568 1.00 88.94 85 ALA A O 1
ATOM 671 N N . ALA A 1 86 ? -3.429 -5.661 6.434 1.00 89.44 86 ALA A N 1
ATOM 672 C CA . ALA A 1 86 ? -4.852 -5.600 6.104 1.00 89.44 86 ALA A CA 1
ATOM 673 C C . ALA A 1 86 ? -5.293 -6.721 5.143 1.00 89.44 86 ALA A C 1
ATOM 675 O O . ALA A 1 86 ? -6.399 -7.255 5.278 1.00 89.44 86 ALA A O 1
ATOM 676 N N . LEU A 1 87 ? -4.441 -7.101 4.184 1.00 90.00 87 LEU A N 1
ATOM 677 C CA . LEU A 1 87 ? -4.696 -8.204 3.250 1.00 90.00 87 LEU A CA 1
ATOM 678 C C . LEU A 1 87 ? -4.739 -9.566 3.943 1.00 90.00 87 LEU A C 1
ATOM 680 O O . LEU A 1 87 ? -5.444 -10.461 3.468 1.00 90.00 87 LEU A O 1
ATOM 684 N N . GLU A 1 88 ? -4.009 -9.746 5.039 1.00 88.00 88 GLU A N 1
ATOM 685 C CA . GLU A 1 88 ? -4.069 -10.968 5.845 1.00 88.00 88 GLU A CA 1
ATOM 686 C C . GLU A 1 88 ? -5.389 -11.075 6.619 1.00 88.00 88 GLU A C 1
ATOM 688 O O . GLU A 1 88 ? -5.951 -12.166 6.722 1.00 88.00 88 GLU A O 1
ATOM 693 N N . ALA A 1 89 ? -5.925 -9.948 7.096 1.00 81.94 89 ALA A N 1
ATOM 694 C CA . ALA A 1 89 ? -7.067 -9.929 8.008 1.00 81.94 89 ALA A CA 1
ATOM 695 C C . ALA A 1 89 ? -8.455 -9.838 7.339 1.00 81.94 89 ALA A C 1
ATOM 697 O O . ALA A 1 89 ? -9.448 -10.216 7.961 1.00 81.94 89 ALA A O 1
ATOM 698 N N . LYS A 1 90 ? -8.577 -9.318 6.107 1.00 75.81 90 LYS A N 1
ATOM 699 C CA . LYS A 1 90 ? -9.882 -8.963 5.504 1.00 75.81 90 LYS A CA 1
ATOM 700 C C . LYS A 1 90 ? -10.354 -9.937 4.413 1.00 75.81 90 LYS A C 1
ATOM 702 O O . LYS A 1 90 ? -9.564 -10.409 3.605 1.00 75.81 90 LYS A O 1
ATOM 707 N N . ASN A 1 91 ? -11.670 -10.164 4.317 1.00 61.72 91 ASN A N 1
ATOM 708 C CA . ASN A 1 91 ? -12.280 -10.963 3.238 1.00 61.72 91 ASN A CA 1
ATOM 709 C C . ASN A 1 91 ? -12.453 -10.192 1.913 1.00 61.72 91 ASN A C 1
ATOM 711 O O . ASN A 1 91 ? -12.401 -10.797 0.845 1.00 61.72 91 ASN A O 1
ATOM 715 N N . ASP A 1 92 ? -12.612 -8.864 1.961 1.00 71.50 92 ASP A N 1
ATOM 716 C CA . ASP A 1 92 ? -12.666 -8.003 0.771 1.00 71.50 92 ASP A CA 1
ATOM 717 C C . ASP A 1 92 ? -11.307 -7.337 0.520 1.00 71.50 92 ASP A C 1
ATOM 719 O O . ASP A 1 92 ? -10.970 -6.305 1.112 1.00 71.50 92 ASP A O 1
ATOM 723 N N . LYS A 1 93 ? -10.512 -7.991 -0.332 1.00 81.31 93 LYS A N 1
ATOM 724 C CA . LYS A 1 93 ? -9.105 -7.667 -0.602 1.00 81.31 93 LYS A CA 1
ATOM 725 C C . LYS A 1 93 ? -8.891 -6.834 -1.863 1.00 81.31 93 LYS A C 1
ATOM 727 O O . LYS A 1 93 ? -7.765 -6.416 -2.124 1.00 81.31 93 LYS A O 1
ATOM 732 N N . LYS A 1 94 ? -9.941 -6.587 -2.652 1.00 82.50 94 LYS A N 1
ATOM 733 C CA . LYS A 1 94 ? -9.818 -5.988 -3.987 1.00 82.50 94 LYS A CA 1
ATOM 734 C C . LYS A 1 94 ? -9.082 -4.647 -3.942 1.00 82.50 94 LYS A C 1
ATOM 736 O O . LYS A 1 94 ? -8.037 -4.498 -4.568 1.00 82.50 94 LYS A O 1
ATOM 741 N N . ASP A 1 95 ? -9.591 -3.686 -3.178 1.00 82.25 95 ASP A N 1
ATOM 742 C CA . ASP A 1 95 ? -9.009 -2.337 -3.143 1.00 82.25 95 ASP A CA 1
ATOM 743 C C . ASP A 1 95 ? -7.623 -2.315 -2.488 1.00 82.25 95 ASP A C 1
ATOM 745 O O . ASP A 1 95 ? -6.789 -1.474 -2.821 1.00 82.25 9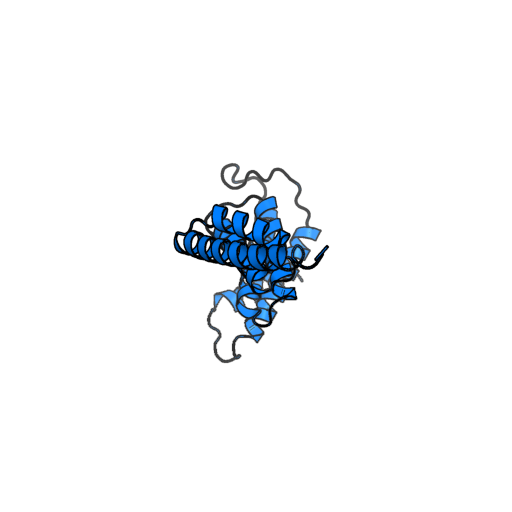5 ASP A O 1
ATOM 749 N N . LEU A 1 96 ? -7.346 -3.277 -1.606 1.00 87.50 96 LEU A N 1
ATOM 750 C CA . LEU A 1 96 ? -6.037 -3.442 -0.985 1.00 87.50 96 LEU A CA 1
ATOM 751 C C . LEU A 1 96 ? -4.989 -3.935 -1.993 1.00 87.50 96 LEU A C 1
ATOM 753 O O . LEU A 1 96 ? -3.874 -3.426 -1.976 1.00 87.50 96 LEU A O 1
ATOM 757 N N . TYR A 1 97 ? -5.334 -4.838 -2.920 1.00 90.50 97 TYR A N 1
ATOM 758 C CA . TYR A 1 97 ? -4.402 -5.261 -3.975 1.00 90.50 97 TYR A CA 1
ATOM 759 C C . TYR A 1 97 ? -4.027 -4.124 -4.924 1.00 90.50 97 TYR A C 1
ATOM 761 O O . TYR A 1 97 ? -2.858 -3.993 -5.280 1.00 90.50 97 TYR A O 1
ATOM 769 N N . LEU A 1 98 ? -4.982 -3.267 -5.301 1.00 88.44 98 LEU A N 1
ATOM 770 C CA . LEU A 1 98 ? -4.674 -2.102 -6.135 1.00 88.44 98 LEU A CA 1
ATOM 771 C C . LEU A 1 98 ? -3.743 -1.122 -5.414 1.00 88.44 98 LEU A C 1
ATOM 773 O O . LEU A 1 98 ? -2.783 -0.631 -6.006 1.00 88.44 98 LEU A O 1
ATOM 777 N N . ARG A 1 99 ? -4.016 -0.851 -4.134 1.00 89.25 99 ARG A N 1
ATOM 778 C CA . ARG A 1 99 ? -3.189 0.035 -3.307 1.00 89.25 99 ARG A CA 1
ATOM 779 C C . ARG A 1 99 ? -1.783 -0.537 -3.126 1.00 89.25 99 ARG A C 1
ATOM 781 O O . ARG A 1 99 ? -0.821 0.182 -3.369 1.00 89.25 99 ARG A O 1
ATOM 788 N N . LEU A 1 100 ? -1.667 -1.834 -2.823 1.00 91.38 100 LEU A N 1
ATOM 789 C CA . LEU A 1 100 ? -0.384 -2.535 -2.724 1.00 91.38 100 LEU A CA 1
ATOM 790 C C . LEU A 1 100 ? 0.417 -2.409 -4.024 1.00 91.38 100 LEU A C 1
ATOM 792 O O . LEU A 1 100 ? 1.593 -2.051 -3.996 1.00 91.38 100 LEU A O 1
ATOM 796 N N . ALA A 1 101 ? -0.237 -2.647 -5.164 1.00 90.81 101 ALA A N 1
ATOM 797 C CA . ALA A 1 101 ? 0.395 -2.572 -6.472 1.00 90.81 101 ALA A CA 1
ATOM 798 C C . ALA A 1 101 ? 0.914 -1.163 -6.795 1.00 90.81 101 ALA A C 1
ATOM 800 O O . ALA A 1 101 ? 2.045 -1.007 -7.256 1.00 90.81 101 ALA A O 1
ATOM 801 N N . ASN A 1 102 ? 0.108 -0.132 -6.523 1.00 88.62 102 ASN A N 1
ATOM 802 C CA . ASN A 1 102 ? 0.487 1.263 -6.742 1.00 88.62 102 ASN A CA 1
ATOM 803 C C . ASN A 1 102 ? 1.659 1.684 -5.846 1.00 88.62 102 ASN A C 1
ATOM 805 O O . ASN A 1 102 ? 2.611 2.284 -6.343 1.00 88.62 102 ASN A O 1
ATOM 809 N N . THR A 1 103 ? 1.616 1.352 -4.552 1.00 87.25 103 THR A N 1
ATOM 810 C CA . THR A 1 103 ? 2.684 1.697 -3.603 1.00 87.25 103 THR A CA 1
ATOM 811 C C . THR A 1 103 ? 3.987 0.985 -3.959 1.00 87.25 103 THR A C 1
ATOM 813 O O . THR A 1 103 ? 5.030 1.632 -4.045 1.00 87.25 103 THR A O 1
ATOM 816 N N . ALA A 1 104 ? 3.939 -0.321 -4.240 1.00 88.88 104 ALA A N 1
ATOM 817 C CA . ALA A 1 104 ? 5.122 -1.092 -4.615 1.00 88.88 104 ALA A CA 1
ATOM 818 C C . ALA A 1 104 ? 5.743 -0.586 -5.928 1.00 88.88 104 ALA A C 1
ATOM 820 O O . ALA A 1 104 ? 6.963 -0.457 -6.020 1.00 88.88 104 ALA A O 1
ATOM 821 N N . TYR A 1 105 ? 4.914 -0.230 -6.917 1.00 87.75 105 TYR A N 1
ATOM 822 C CA . TYR A 1 105 ? 5.373 0.361 -8.175 1.00 87.75 105 TYR A CA 1
ATOM 823 C C . TYR A 1 105 ? 6.053 1.721 -7.960 1.00 87.75 105 TYR A C 1
ATOM 825 O O . TYR A 1 105 ? 7.164 1.925 -8.441 1.00 87.75 105 TYR A O 1
ATOM 833 N N . ALA A 1 106 ? 5.423 2.631 -7.209 1.00 82.06 106 ALA A N 1
ATOM 834 C CA . ALA A 1 106 ? 5.976 3.959 -6.935 1.00 82.06 106 ALA A CA 1
ATOM 835 C C . ALA A 1 106 ? 7.304 3.883 -6.167 1.00 82.06 106 ALA A C 1
ATOM 837 O O . ALA A 1 106 ? 8.255 4.586 -6.499 1.00 82.06 106 ALA A O 1
ATOM 838 N N . MET A 1 107 ? 7.402 2.983 -5.183 1.00 82.12 107 MET A N 1
ATOM 839 C CA . MET A 1 107 ? 8.663 2.727 -4.488 1.00 82.12 107 MET A CA 1
ATOM 840 C C . MET A 1 107 ? 9.715 2.177 -5.444 1.00 82.12 107 MET A C 1
ATOM 842 O O . MET A 1 107 ? 10.834 2.682 -5.467 1.00 82.12 107 MET A O 1
ATOM 846 N N . ALA A 1 108 ? 9.363 1.174 -6.256 1.00 82.88 108 ALA A N 1
ATOM 847 C CA . ALA A 1 108 ? 10.282 0.600 -7.229 1.00 82.88 108 ALA A CA 1
ATOM 848 C C . ALA A 1 108 ? 10.830 1.651 -8.196 1.00 82.88 108 ALA A C 1
ATOM 850 O O . ALA A 1 108 ? 12.000 1.538 -8.540 1.00 82.88 108 ALA A O 1
ATOM 851 N N . ASP A 1 109 ? 10.014 2.630 -8.605 1.00 78.19 109 ASP A N 1
ATOM 852 C CA . ASP A 1 109 ? 10.381 3.740 -9.493 1.00 78.19 109 ASP A CA 1
ATOM 853 C C . ASP A 1 109 ? 11.271 4.790 -8.800 1.00 78.19 109 ASP A C 1
ATOM 855 O O . ASP A 1 109 ? 12.276 5.229 -9.363 1.00 78.19 109 ASP A O 1
ATOM 859 N N . ALA A 1 110 ? 10.996 5.103 -7.529 1.00 70.50 110 ALA A N 1
ATOM 860 C CA . ALA A 1 110 ? 11.843 5.985 -6.721 1.00 70.50 110 ALA A CA 1
ATOM 861 C C . ALA A 1 110 ? 13.271 5.433 -6.540 1.00 70.50 110 ALA A C 1
ATOM 863 O O . ALA A 1 110 ? 14.234 6.194 -6.479 1.00 70.50 110 ALA A O 1
ATOM 864 N N . TYR A 1 111 ? 13.439 4.107 -6.529 1.00 65.19 111 TYR A N 1
ATOM 865 C CA . TYR A 1 111 ? 14.755 3.453 -6.504 1.00 65.19 111 TYR A CA 1
ATOM 866 C C . TYR A 1 111 ? 15.505 3.482 -7.851 1.00 65.19 111 TYR A C 1
ATOM 868 O O . TYR A 1 111 ? 16.563 2.856 -7.970 1.00 65.19 111 TYR A O 1
ATOM 876 N N . THR A 1 112 ? 14.975 4.154 -8.879 1.00 54.91 112 THR A N 1
ATOM 877 C CA . THR A 1 112 ? 15.512 4.109 -10.253 1.00 54.91 112 THR A CA 1
ATOM 878 C C . THR A 1 112 ? 16.132 5.396 -10.743 1.00 54.91 112 THR A C 1
ATOM 880 O O . THR A 1 112 ? 16.797 5.340 -11.772 1.00 54.91 112 THR A O 1
ATOM 883 N N . GLN A 1 113 ? 15.959 6.518 -10.042 1.00 47.16 113 GLN A N 1
ATOM 884 C CA . GLN A 1 113 ? 16.479 7.796 -10.513 1.00 47.16 113 GLN A CA 1
ATOM 885 C C . GLN A 1 113 ? 17.958 7.978 -10.138 1.00 47.16 113 GLN A C 1
ATOM 887 O O . GLN A 1 113 ? 18.287 8.079 -8.953 1.00 47.16 113 GLN A O 1
ATOM 892 N N . PRO A 1 114 ? 18.870 8.044 -11.127 1.00 42.38 114 PRO A N 1
ATOM 893 C CA . PRO A 1 114 ? 20.212 8.553 -10.927 1.00 42.38 114 PRO A CA 1
ATOM 894 C C . PRO A 1 114 ? 20.154 10.091 -10.965 1.00 42.38 114 PRO A C 1
ATOM 896 O O . PRO A 1 114 ? 19.815 10.682 -11.980 1.00 42.38 114 PRO A O 1
ATOM 899 N N . GLU A 1 115 ? 20.478 10.720 -9.840 1.00 44.03 115 GLU A N 1
ATOM 900 C CA . GLU A 1 115 ? 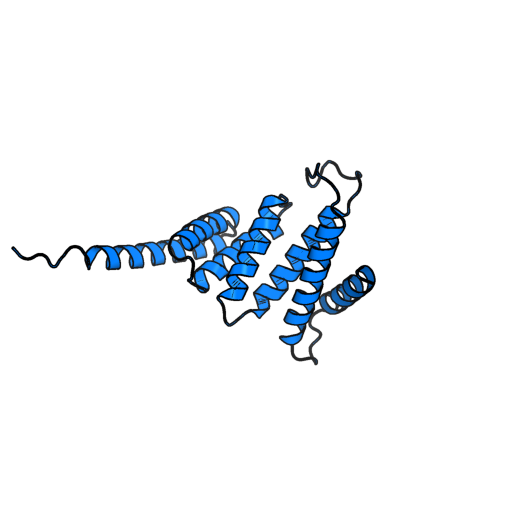21.076 12.063 -9.699 1.00 44.03 115 GLU A CA 1
ATOM 901 C C . GLU A 1 115 ? 20.447 13.340 -10.314 1.00 44.03 115 GLU A C 1
ATOM 903 O O . GLU A 1 115 ? 20.944 14.410 -9.967 1.00 44.03 115 GLU A O 1
ATOM 908 N N . GLU A 1 116 ? 19.375 13.337 -11.113 1.00 38.88 116 GLU A N 1
ATOM 909 C CA . GLU A 1 116 ? 18.956 14.586 -11.799 1.00 38.88 116 GLU A CA 1
ATOM 910 C C . GLU A 1 116 ? 17.935 15.499 -11.100 1.00 38.88 116 GLU A C 1
ATOM 912 O O . GLU A 1 116 ? 17.738 16.619 -11.566 1.00 38.88 116 GLU A O 1
ATOM 917 N N . ASP A 1 117 ? 17.359 15.140 -9.949 1.00 39.72 117 ASP A N 1
ATOM 918 C CA . ASP A 1 117 ? 16.483 16.084 -9.239 1.00 39.72 117 ASP A CA 1
ATOM 919 C C . ASP A 1 117 ? 16.687 16.061 -7.720 1.00 39.72 117 ASP A C 1
ATOM 921 O O . ASP A 1 117 ? 15.985 15.405 -6.956 1.00 39.72 117 ASP A O 1
ATOM 925 N N . GLN A 1 118 ? 17.675 16.826 -7.248 1.00 40.31 118 GLN A N 1
ATOM 926 C CA . GLN A 1 118 ? 17.924 17.026 -5.812 1.00 40.31 118 GLN A CA 1
ATOM 927 C C . GLN A 1 118 ? 16.790 17.788 -5.090 1.00 40.31 118 GLN A C 1
ATOM 929 O O . GLN A 1 118 ? 16.913 18.061 -3.891 1.00 40.31 118 GLN A O 1
ATOM 934 N N . SER A 1 119 ? 15.699 18.143 -5.778 1.00 38.38 119 SER A N 1
ATOM 935 C CA . SER A 1 119 ? 14.578 18.893 -5.204 1.00 38.38 119 SER A CA 1
ATOM 936 C C . SER A 1 119 ? 13.357 18.036 -4.847 1.00 38.38 119 SER A C 1
ATOM 938 O O . SER A 1 119 ? 12.556 18.451 -4.005 1.00 38.38 119 SER A O 1
ATOM 940 N N . ILE A 1 120 ? 13.249 16.814 -5.378 1.00 44.12 120 ILE A N 1
ATOM 941 C CA . ILE A 1 120 ? 12.133 15.901 -5.116 1.00 44.12 120 ILE A CA 1
ATOM 942 C C . ILE A 1 120 ? 12.727 14.586 -4.619 1.00 44.12 120 ILE A C 1
ATOM 944 O O . ILE A 1 120 ? 13.399 13.883 -5.355 1.00 44.12 120 ILE A O 1
ATOM 948 N N . LEU A 1 121 ? 12.476 14.276 -3.343 1.00 45.09 121 LEU A N 1
ATOM 949 C CA . LEU A 1 121 ? 12.978 13.107 -2.607 1.00 45.09 121 LEU A CA 1
ATOM 950 C C . LEU A 1 121 ? 14.476 13.199 -2.243 1.00 45.09 121 LEU A C 1
ATOM 952 O O . LEU A 1 121 ? 15.377 12.903 -3.016 1.00 45.09 121 LEU A O 1
ATOM 956 N N . LYS A 1 122 ? 14.749 13.529 -0.969 1.00 38.84 122 LYS A N 1
ATOM 957 C CA . LYS A 1 122 ? 16.068 13.397 -0.313 1.00 38.84 122 LYS A CA 1
ATOM 958 C C . LYS A 1 122 ? 16.479 11.921 -0.156 1.00 38.84 122 LYS A C 1
ATOM 960 O O . LYS A 1 122 ? 16.737 11.456 0.953 1.00 38.84 122 LYS A O 1
ATOM 965 N N . PHE A 1 123 ? 16.527 11.161 -1.240 1.00 48.75 123 PHE A N 1
ATOM 966 C CA . PHE A 1 123 ? 17.011 9.787 -1.246 1.00 48.75 123 PHE A CA 1
ATOM 967 C C . PHE A 1 123 ? 18.506 9.790 -1.555 1.00 48.75 123 PHE A C 1
ATOM 969 O O . PHE A 1 123 ? 18.946 9.588 -2.679 1.00 48.75 123 PHE A O 1
ATOM 976 N N . LYS A 1 124 ? 19.321 10.015 -0.521 1.00 43.12 124 LYS A N 1
ATOM 977 C CA . LYS A 1 124 ? 20.720 9.577 -0.541 1.00 43.12 124 LYS A CA 1
ATOM 978 C C . LYS A 1 124 ? 20.778 8.179 0.061 1.00 43.12 124 LYS A C 1
ATOM 980 O O . LYS A 1 124 ? 20.906 8.044 1.273 1.00 43.12 124 LYS A O 1
ATOM 985 N N . GLY A 1 125 ? 20.657 7.141 -0.761 1.00 42.94 125 GLY A N 1
ATOM 986 C CA . GLY A 1 125 ? 20.809 5.776 -0.264 1.00 42.94 125 GLY A CA 1
ATOM 987 C C . GLY A 1 125 ? 20.614 4.714 -1.332 1.00 42.94 125 GLY A C 1
ATOM 988 O O . GLY A 1 125 ? 19.482 4.370 -1.631 1.00 42.94 125 GLY A O 1
ATOM 989 N N . TYR A 1 126 ? 21.736 4.220 -1.863 1.00 50.16 126 TYR A N 1
ATOM 990 C CA . TYR A 1 126 ? 21.939 2.931 -2.533 1.00 50.16 126 TYR A CA 1
ATOM 991 C C . TYR A 1 126 ? 20.770 2.365 -3.355 1.00 50.16 126 TYR A C 1
ATOM 993 O O . TYR A 1 126 ? 19.810 1.807 -2.827 1.00 50.16 126 TYR A O 1
ATOM 1001 N N . ILE A 1 127 ? 20.948 2.375 -4.678 1.00 55.81 127 ILE A N 1
ATOM 1002 C CA . ILE A 1 127 ? 20.219 1.505 -5.601 1.00 55.81 127 ILE A CA 1
ATOM 1003 C C . ILE A 1 127 ? 20.501 0.064 -5.152 1.00 55.81 127 ILE A C 1
ATOM 1005 O O . ILE A 1 127 ? 21.597 -0.437 -5.380 1.00 55.81 127 ILE A O 1
ATOM 1009 N N . ASN A 1 128 ? 19.551 -0.583 -4.472 1.00 66.31 128 ASN A N 1
ATOM 1010 C CA . ASN A 1 128 ? 19.555 -2.028 -4.261 1.00 66.31 128 ASN A CA 1
ATOM 1011 C C . ASN A 1 128 ? 18.729 -2.647 -5.404 1.00 66.31 128 ASN A C 1
ATOM 1013 O O . ASN A 1 128 ? 17.494 -2.641 -5.333 1.00 66.31 128 ASN A O 1
ATOM 1017 N N . PRO A 1 129 ? 19.373 -3.145 -6.480 1.00 71.88 129 PRO A N 1
ATOM 1018 C CA . PRO A 1 129 ? 18.665 -3.642 -7.657 1.00 71.88 129 PRO A CA 1
ATOM 1019 C C . PRO A 1 129 ? 17.778 -4.845 -7.329 1.00 71.88 129 PRO A C 1
ATOM 1021 O O . PRO A 1 129 ? 16.729 -5.031 -7.947 1.00 71.88 129 PRO A O 1
ATOM 1024 N N . GLU A 1 130 ? 18.176 -5.638 -6.334 1.00 80.25 130 GLU A N 1
ATOM 1025 C CA . GLU A 1 130 ? 17.421 -6.797 -5.873 1.00 80.25 130 GLU A CA 1
ATOM 1026 C C . GLU A 1 130 ? 16.119 -6.357 -5.201 1.00 80.25 130 GLU A C 1
ATOM 1028 O O . GLU A 1 130 ? 15.045 -6.823 -5.578 1.00 80.25 130 GLU A O 1
ATOM 1033 N N . TYR A 1 131 ? 16.183 -5.384 -4.290 1.00 81.44 131 TYR A N 1
ATOM 1034 C CA . TYR A 1 131 ? 14.989 -4.860 -3.623 1.00 81.44 131 TYR A CA 1
ATOM 1035 C C . TYR A 1 131 ? 14.031 -4.170 -4.604 1.00 81.44 131 TYR A C 1
ATOM 1037 O O . TYR A 1 131 ? 12.822 -4.391 -4.562 1.00 81.44 131 TYR A O 1
ATOM 1045 N N . ARG A 1 132 ? 14.562 -3.413 -5.575 1.00 82.44 132 ARG A N 1
ATOM 1046 C CA . ARG A 1 132 ? 13.767 -2.854 -6.684 1.00 82.44 132 ARG A CA 1
ATOM 1047 C C . ARG A 1 132 ? 13.040 -3.951 -7.468 1.00 82.44 132 ARG A C 1
ATOM 1049 O O . ARG A 1 132 ? 11.862 -3.806 -7.787 1.00 82.44 132 ARG A O 1
ATOM 1056 N N . THR A 1 133 ? 13.734 -5.041 -7.786 1.00 87.69 133 THR A N 1
ATOM 1057 C CA . THR A 1 133 ? 13.159 -6.183 -8.515 1.00 87.69 133 THR A CA 1
ATOM 1058 C C . THR A 1 133 ? 12.061 -6.862 -7.697 1.00 87.69 133 THR A C 1
ATOM 1060 O O . THR A 1 133 ? 10.994 -7.165 -8.232 1.00 87.69 133 THR A O 1
ATOM 1063 N N . GLN A 1 134 ? 12.269 -7.028 -6.388 1.00 89.75 134 GLN A N 1
ATOM 1064 C CA . GLN A 1 134 ? 11.257 -7.554 -5.468 1.00 89.75 134 GLN A CA 1
ATOM 1065 C C . GLN A 1 134 ? 10.005 -6.666 -5.431 1.00 89.75 134 GLN A C 1
ATOM 1067 O O . GLN A 1 134 ? 8.894 -7.183 -5.545 1.00 89.75 134 GLN A O 1
ATOM 1072 N N . LEU A 1 135 ? 10.164 -5.340 -5.363 1.00 89.44 135 LEU A N 1
ATOM 1073 C CA . LEU A 1 135 ? 9.043 -4.392 -5.396 1.00 89.44 135 LEU A CA 1
ATOM 1074 C C . LEU A 1 135 ? 8.272 -4.443 -6.725 1.00 89.44 135 LEU A C 1
ATOM 1076 O O . LEU A 1 135 ? 7.042 -4.439 -6.724 1.00 89.44 135 LEU A O 1
ATOM 1080 N N . ARG A 1 136 ? 8.966 -4.560 -7.863 1.00 91.56 136 ARG A N 1
ATOM 1081 C CA . ARG A 1 136 ? 8.323 -4.744 -9.179 1.00 91.56 136 ARG A CA 1
ATOM 1082 C C . ARG A 1 136 ? 7.527 -6.036 -9.257 1.00 91.56 136 ARG A C 1
ATOM 1084 O O . ARG A 1 136 ? 6.401 -6.027 -9.750 1.00 91.56 136 ARG A O 1
ATOM 1091 N N . LYS A 1 137 ? 8.088 -7.130 -8.742 1.00 94.06 137 LYS A N 1
ATOM 1092 C CA . LYS A 1 137 ? 7.400 -8.421 -8.677 1.00 94.06 137 LYS A CA 1
ATOM 1093 C C . LYS A 1 137 ? 6.157 -8.342 -7.789 1.00 94.06 137 LYS A C 1
ATOM 1095 O O . LYS A 1 137 ? 5.088 -8.775 -8.206 1.00 94.06 137 LYS A O 1
ATOM 1100 N N . LEU A 1 138 ? 6.268 -7.713 -6.618 1.00 93.75 138 LEU A N 1
ATOM 1101 C CA . LEU A 1 138 ? 5.136 -7.472 -5.722 1.00 93.75 138 LEU A CA 1
ATOM 1102 C C . LEU A 1 138 ? 4.036 -6.647 -6.405 1.00 93.75 138 LEU A C 1
ATOM 1104 O O . LEU A 1 138 ? 2.855 -6.984 -6.294 1.00 93.75 138 LEU A O 1
ATOM 1108 N N . ALA A 1 139 ? 4.415 -5.595 -7.137 1.00 92.06 139 ALA A N 1
ATOM 1109 C CA . ALA A 1 139 ? 3.478 -4.772 -7.891 1.00 92.06 139 ALA A CA 1
ATOM 1110 C C . ALA A 1 139 ? 2.756 -5.583 -8.976 1.00 92.06 139 ALA A C 1
ATOM 1112 O O . ALA A 1 139 ? 1.529 -5.543 -9.057 1.00 92.06 139 ALA A O 1
ATOM 1113 N N . LEU A 1 140 ? 3.505 -6.360 -9.763 1.00 93.56 140 LEU A N 1
ATOM 1114 C CA . LEU A 1 140 ? 2.978 -7.219 -10.821 1.00 93.56 140 LEU A CA 1
ATOM 1115 C C . LEU A 1 140 ? 1.975 -8.243 -10.276 1.00 93.56 140 LEU A C 1
ATOM 1117 O O . LEU A 1 140 ? 0.842 -8.312 -10.758 1.00 93.56 140 LEU A O 1
ATOM 1121 N N . ASP A 1 141 ? 2.368 -9.000 -9.251 1.00 94.19 141 ASP A N 1
ATOM 1122 C CA . ASP A 1 141 ? 1.521 -10.025 -8.636 1.00 94.19 141 ASP A CA 1
ATOM 1123 C C . ASP A 1 141 ? 0.241 -9.407 -8.052 1.00 94.19 141 ASP A C 1
ATOM 1125 O O . ASP A 1 141 ? -0.846 -9.981 -8.152 1.00 94.19 141 ASP A O 1
ATOM 1129 N N . SER A 1 142 ? 0.344 -8.204 -7.483 1.00 92.19 142 SER A N 1
ATOM 1130 C CA . SER A 1 142 ? -0.795 -7.477 -6.916 1.00 92.19 142 SER A CA 1
ATOM 1131 C C . SER A 1 142 ? -1.736 -6.923 -7.992 1.00 92.19 142 SER A C 1
ATOM 1133 O O . SER A 1 142 ? -2.954 -7.029 -7.837 1.00 92.19 142 SER A O 1
ATOM 1135 N N . TYR A 1 143 ? -1.216 -6.402 -9.111 1.00 91.19 143 TYR A N 1
ATOM 1136 C CA . TYR A 1 143 ? -2.047 -6.001 -10.254 1.00 91.19 143 TYR A CA 1
ATOM 1137 C C . TYR A 1 143 ? -2.770 -7.194 -10.880 1.00 91.19 143 TYR A C 1
ATOM 1139 O O . TYR A 1 143 ? -3.950 -7.065 -11.205 1.00 91.19 143 TYR A O 1
ATOM 1147 N N . LYS A 1 144 ? -2.101 -8.349 -11.012 1.00 90.12 144 LYS A N 1
ATOM 1148 C CA . LYS A 1 144 ? -2.715 -9.594 -11.505 1.00 90.12 144 LYS A CA 1
ATOM 1149 C C . LYS A 1 144 ? -3.866 -10.027 -10.593 1.00 90.12 144 LYS A C 1
ATOM 1151 O O . LYS A 1 144 ? -4.990 -10.162 -11.068 1.00 90.12 144 LYS A O 1
ATOM 1156 N N . LYS A 1 145 ? -3.641 -10.076 -9.274 1.00 89.62 145 LYS A N 1
ATOM 1157 C CA . LYS A 1 145 ? -4.710 -10.363 -8.298 1.00 89.62 145 LYS A CA 1
ATOM 1158 C C . LYS A 1 145 ? -5.864 -9.368 -8.388 1.00 89.62 145 LYS A C 1
ATOM 1160 O O . LYS A 1 145 ? -7.015 -9.781 -8.366 1.00 89.62 145 LYS A O 1
ATOM 1165 N N . TYR A 1 146 ? -5.592 -8.065 -8.505 1.00 86.81 146 TYR A N 1
ATOM 1166 C CA . TYR A 1 146 ? -6.648 -7.060 -8.681 1.00 86.81 146 TYR A CA 1
ATOM 1167 C C . TYR A 1 146 ? -7.441 -7.263 -9.981 1.00 86.81 146 TYR A C 1
ATOM 1169 O O . TYR A 1 146 ? -8.663 -7.094 -9.985 1.00 86.81 146 TYR A O 1
ATOM 1177 N N . ALA A 1 147 ? -6.760 -7.620 -11.073 1.00 84.25 147 ALA A N 1
ATOM 1178 C CA . ALA A 1 147 ? -7.387 -7.896 -12.357 1.00 84.25 147 ALA A CA 1
ATOM 1179 C C . ALA A 1 147 ? -8.331 -9.104 -12.275 1.00 84.25 147 ALA A C 1
ATOM 1181 O O . ALA A 1 147 ? -9.424 -9.018 -12.823 1.00 84.25 147 ALA A O 1
ATOM 1182 N N . ASP A 1 148 ? -7.989 -10.146 -11.510 1.00 82.38 148 ASP A N 1
ATOM 1183 C CA . ASP A 1 148 ? -8.855 -11.317 -11.298 1.00 82.38 148 ASP A CA 1
ATOM 1184 C C . ASP A 1 148 ? -10.191 -10.962 -10.609 1.00 82.38 148 ASP A C 1
ATOM 1186 O O . ASP A 1 148 ? -11.215 -11.598 -10.860 1.00 82.38 148 ASP A O 1
ATOM 1190 N N . TYR A 1 149 ? -10.227 -9.906 -9.778 1.00 75.56 149 TYR A N 1
ATOM 1191 C CA . TYR A 1 149 ? -11.476 -9.391 -9.188 1.00 75.56 149 TYR A CA 1
ATOM 1192 C C . TYR A 1 149 ? -12.356 -8.628 -10.189 1.00 75.56 149 TYR A C 1
ATOM 1194 O O . TYR A 1 149 ? -13.540 -8.401 -9.915 1.00 75.56 149 TYR A O 1
ATOM 1202 N N . LYS A 1 150 ? -11.814 -8.179 -11.327 1.00 63.50 150 LYS A N 1
ATOM 1203 C CA . LYS A 1 150 ? -12.609 -7.587 -12.407 1.00 63.50 150 LYS A CA 1
ATOM 1204 C C . LYS A 1 150 ? -12.951 -8.684 -13.408 1.00 63.50 150 LYS A C 1
ATOM 1206 O O . LYS A 1 150 ? -12.087 -9.250 -14.056 1.00 63.50 150 LYS A O 1
ATOM 1211 N N . ASN A 1 151 ? -14.246 -8.952 -13.551 1.00 52.50 151 ASN A N 1
ATOM 1212 C CA . ASN A 1 151 ? -14.796 -9.818 -14.590 1.00 52.50 151 ASN A CA 1
ATOM 1213 C C . ASN A 1 151 ? -14.090 -9.535 -15.946 1.00 52.50 151 ASN A C 1
ATOM 1215 O O . ASN A 1 151 ? -14.054 -8.364 -16.344 1.00 52.50 151 ASN A O 1
ATOM 1219 N N . PRO A 1 152 ? -13.528 -10.545 -16.644 1.00 49.88 152 PRO A N 1
ATOM 1220 C CA . PRO A 1 152 ? -12.619 -10.375 -17.792 1.00 49.88 152 PRO A CA 1
ATOM 1221 C C . PRO A 1 152 ? -13.172 -9.552 -18.968 1.00 49.88 152 PRO A C 1
ATOM 1223 O O . PRO A 1 152 ? -12.413 -9.125 -19.834 1.00 49.88 152 PRO A O 1
ATOM 1226 N N . ASN A 1 153 ? -14.475 -9.265 -18.984 1.00 47.16 153 ASN A N 1
ATOM 1227 C CA . ASN A 1 153 ? -15.125 -8.434 -19.999 1.00 47.16 153 ASN A CA 1
ATOM 1228 C C . ASN A 1 153 ? -15.091 -6.923 -19.717 1.00 47.16 153 ASN A C 1
ATOM 1230 O O . ASN A 1 153 ? -15.538 -6.135 -20.548 1.00 47.16 153 ASN A O 1
ATOM 1234 N N . LEU A 1 154 ? -14.557 -6.489 -18.575 1.00 41.69 154 LEU A N 1
ATOM 1235 C CA . LEU A 1 154 ? -14.398 -5.075 -18.249 1.00 41.69 154 LEU A CA 1
ATOM 1236 C C . LEU A 1 154 ? -12.939 -4.800 -17.893 1.00 41.69 154 LEU A C 1
ATOM 1238 O O . LEU A 1 154 ? -12.579 -4.663 -16.722 1.00 41.69 154 LEU A O 1
ATOM 1242 N N . MET A 1 155 ? -12.118 -4.630 -18.937 1.00 43.31 155 MET A N 1
ATOM 1243 C CA . MET A 1 155 ? -10.866 -3.863 -18.902 1.00 43.31 155 MET A CA 1
ATOM 1244 C C . MET A 1 155 ? -11.148 -2.400 -18.516 1.00 43.31 155 MET A C 1
ATOM 1246 O O . MET A 1 155 ? -10.912 -1.457 -19.267 1.00 43.31 155 MET A O 1
ATOM 1250 N N . ALA A 1 156 ? -11.652 -2.185 -17.307 1.00 41.62 156 ALA A N 1
ATOM 1251 C CA . ALA A 1 156 ? -11.780 -0.887 -16.674 1.00 41.62 156 ALA A CA 1
ATOM 1252 C C . ALA A 1 156 ? -10.448 -0.526 -16.003 1.00 41.62 156 ALA A C 1
ATOM 1254 O O . ALA A 1 156 ? -10.376 -0.342 -14.791 1.00 41.62 156 ALA A O 1
ATOM 1255 N N . SER A 1 157 ? -9.375 -0.551 -16.785 1.00 49.53 157 SER A N 1
ATOM 1256 C CA . SER A 1 157 ? -8.540 0.612 -17.064 1.00 49.53 157 SER A CA 1
ATOM 1257 C C . SER A 1 157 ? -7.463 0.139 -18.041 1.00 49.53 157 SER A C 1
ATOM 1259 O O . SER A 1 157 ? -6.697 -0.778 -17.748 1.00 49.53 157 SER A O 1
ATOM 1261 N N . ARG A 1 158 ? -7.374 0.754 -19.224 1.00 54.38 158 ARG A N 1
ATOM 1262 C CA . ARG A 1 158 ? -6.258 0.487 -20.151 1.00 54.38 158 ARG A CA 1
ATOM 1263 C C . ARG A 1 158 ? -4.890 0.646 -19.455 1.00 54.38 158 ARG A C 1
ATOM 1265 O O . ARG A 1 158 ? -3.937 -0.008 -19.847 1.00 54.38 158 ARG A O 1
ATOM 1272 N N . SER A 1 159 ? -4.835 1.420 -18.364 1.00 75.69 159 SER A N 1
ATOM 1273 C CA . SER A 1 159 ? -3.651 1.615 -17.528 1.00 75.69 159 SER A CA 1
ATOM 1274 C C . SER A 1 159 ? -3.197 0.394 -16.715 1.00 75.69 159 SER A C 1
ATOM 1276 O O . SER A 1 159 ? -1.996 0.249 -16.534 1.00 75.69 159 SER A O 1
ATOM 1278 N N . ILE A 1 160 ? -4.076 -0.495 -16.224 1.00 82.62 160 ILE A N 1
ATOM 1279 C CA . ILE A 1 160 ? -3.624 -1.653 -15.415 1.00 82.62 160 ILE A CA 1
ATOM 1280 C C . ILE A 1 160 ? -3.065 -2.756 -16.310 1.00 82.62 160 ILE A C 1
ATOM 1282 O O . ILE A 1 160 ? -1.995 -3.280 -16.024 1.00 82.62 160 ILE A O 1
ATOM 1286 N N . ALA A 1 161 ? -3.745 -3.073 -17.417 1.00 82.62 161 ALA A N 1
ATOM 1287 C CA . ALA A 1 161 ? -3.237 -4.045 -18.387 1.00 82.62 161 ALA A CA 1
ATOM 1288 C C . ALA A 1 161 ? -1.893 -3.592 -18.983 1.00 82.62 161 ALA A C 1
ATOM 1290 O O . ALA A 1 161 ? -0.972 -4.394 -19.109 1.00 82.62 161 ALA A O 1
ATOM 1291 N N . GLN A 1 162 ? -1.756 -2.292 -19.273 1.00 85.44 162 GLN A N 1
ATOM 1292 C CA . GLN A 1 162 ? -0.488 -1.706 -19.698 1.00 85.44 162 GLN A CA 1
ATOM 1293 C C . GLN A 1 162 ? 0.601 -1.857 -18.623 1.00 85.44 162 GLN A C 1
ATOM 1295 O O . GLN A 1 162 ? 1.673 -2.361 -18.937 1.00 85.44 162 GLN A O 1
ATOM 1300 N N . ARG A 1 163 ? 0.319 -1.510 -17.359 1.00 85.62 163 ARG A N 1
ATOM 1301 C CA . ARG A 1 163 ? 1.278 -1.663 -16.247 1.00 85.62 163 ARG A CA 1
ATOM 1302 C C . ARG A 1 163 ? 1.703 -3.113 -16.011 1.00 85.62 163 ARG A C 1
ATOM 1304 O O . ARG A 1 163 ? 2.860 -3.355 -15.691 1.00 85.62 163 ARG A O 1
ATOM 1311 N N . ILE A 1 164 ? 0.787 -4.074 -16.165 1.00 90.12 164 ILE A N 1
ATOM 1312 C CA . ILE A 1 164 ? 1.112 -5.507 -16.089 1.00 90.12 164 ILE A CA 1
ATOM 1313 C C . ILE A 1 164 ? 2.118 -5.867 -17.183 1.00 90.12 164 ILE A C 1
ATOM 1315 O O . ILE A 1 164 ? 3.153 -6.441 -16.865 1.00 90.12 164 ILE A O 1
ATOM 1319 N N . ASN A 1 165 ? 1.854 -5.481 -18.435 1.00 89.44 165 ASN A N 1
ATOM 1320 C CA . ASN A 1 165 ? 2.755 -5.766 -19.554 1.00 89.44 165 ASN A CA 1
ATOM 1321 C C . ASN A 1 165 ? 4.126 -5.094 -19.375 1.00 89.44 165 ASN A C 1
ATOM 1323 O O . ASN A 1 165 ? 5.149 -5.743 -19.559 1.00 89.44 165 ASN A O 1
ATOM 1327 N N . GLU A 1 166 ? 4.156 -3.822 -18.963 1.00 88.38 166 GLU A N 1
ATOM 1328 C CA . GLU A 1 166 ? 5.396 -3.084 -18.690 1.00 88.38 166 GLU A CA 1
ATOM 1329 C C . GLU A 1 166 ? 6.240 -3.770 -17.607 1.00 88.38 166 GLU A C 1
ATOM 1331 O O . GLU A 1 166 ? 7.452 -3.912 -17.761 1.00 88.38 166 GLU A O 1
ATOM 1336 N N . LEU A 1 167 ? 5.613 -4.218 -16.516 1.00 89.25 167 LEU A N 1
ATOM 1337 C CA . LEU A 1 167 ? 6.306 -4.933 -15.445 1.00 89.25 167 LEU A CA 1
ATOM 1338 C C . LEU A 1 167 ? 6.743 -6.339 -15.870 1.00 89.25 167 LEU A C 1
ATOM 1340 O O . LEU A 1 167 ? 7.854 -6.737 -15.528 1.00 89.25 167 LEU A O 1
ATOM 1344 N N . ASP A 1 168 ? 5.911 -7.073 -16.616 1.00 90.19 168 ASP A N 1
ATOM 1345 C CA . ASP A 1 168 ? 6.267 -8.383 -17.176 1.00 90.19 168 ASP A CA 1
ATOM 1346 C C . ASP A 1 168 ? 7.472 -8.268 -18.130 1.00 90.19 168 ASP A C 1
ATOM 1348 O O . ASP A 1 168 ? 8.322 -9.153 -18.134 1.00 90.19 168 ASP A O 1
ATOM 1352 N N . ASP A 1 169 ? 7.595 -7.185 -18.903 1.00 89.81 169 ASP A N 1
ATOM 1353 C CA . ASP A 1 169 ? 8.754 -6.949 -19.774 1.00 89.81 169 ASP A CA 1
ATOM 1354 C C . ASP A 1 169 ? 10.004 -6.508 -19.001 1.00 89.81 169 ASP A C 1
ATOM 1356 O O . ASP A 1 169 ? 11.107 -6.933 -19.333 1.00 89.81 169 ASP A O 1
ATOM 1360 N N . GLN A 1 170 ? 9.856 -5.707 -17.943 1.00 84.44 170 GLN A N 1
ATOM 1361 C CA . GLN A 1 170 ? 10.976 -5.264 -17.099 1.00 84.44 170 GLN A CA 1
ATOM 1362 C C . GLN A 1 170 ? 11.566 -6.367 -16.205 1.00 84.44 170 GLN A C 1
ATOM 1364 O O . GLN A 1 170 ? 12.629 -6.153 -15.617 1.00 84.44 170 GLN A O 1
ATOM 1369 N N . LEU A 1 171 ? 10.853 -7.483 -16.029 1.00 86.56 171 LEU A N 1
ATOM 1370 C CA . LEU A 1 171 ? 11.235 -8.606 -15.163 1.00 86.56 171 LEU A CA 1
ATOM 1371 C C . LEU A 1 171 ? 11.754 -9.837 -15.932 1.00 86.56 171 LEU A C 1
ATOM 1373 O O . LEU A 1 171 ? 12.108 -10.825 -15.287 1.00 86.56 171 LEU A O 1
ATOM 1377 N N . LYS A 1 172 ? 11.782 -9.789 -17.270 1.00 82.44 172 LYS A N 1
ATOM 1378 C CA . LYS A 1 172 ? 12.422 -10.796 -18.137 1.00 82.44 172 LYS A CA 1
ATOM 1379 C C . LYS A 1 172 ? 13.926 -10.561 -18.234 1.00 82.44 172 LYS A C 1
ATOM 1381 O O . LYS A 1 172 ? 14.647 -11.580 -18.297 1.00 82.44 172 LYS A O 1
#

Foldseek 3Di:
DDPDDDVVVVVVVLVVVLVVLVVVLVVCVVVLVLVVSLVSLVVSCVSVVQPLVSLVSNLVSLLSVVVVAQDAPVSLVSNLVSLVSSCVRDPPNQVSLQSNLVSLLVSLVVLPDPDDDPPGYPDPDDSPVVSSLVSLVSNLVSLVVNVVVDDVVDPVPPVSVVSNVVSVVVND

Secondary structure (DSSP, 8-state):
----SSHHHHHHHHHHHHHHHHHHHHHHHHTT-HHHHHHHHHHHHHHSTT-HHHHHHHHHHHHHHHHTS---HHHHHHHHHHHHHHHHH-S--HHHHHHHHHHHHHHHHHTT--SS-TTS----S---HHHHHHHHHHHHHHHHHHHHTS-TT----HHHHHHHHHHHHHT-

pLDDT: mean 75.67, std 18.31, range [37.28, 94.19]

Sequence (172 aa):
MKLISFTLFVLVQLTGFAQDQVQEFKDLYAAEKYKQAAKLADDLVQTQPKDSTILAYAAFAHYEFTAQGSPTLKESENTLKAIEAALEAKNDKKDLYLRLANTAYAMADAYTQPEEDQSILKFKGYINPEYRTQLRKLALDSYKKYADYKNPNLMASRSIAQRINELDDQLK

Radius of gyration: 19.69 Å; chains: 1; bounding box: 40×30×71 Å